Protein AF-A0A060C1Z8-F1 (afdb_monomer_lite)

Structure (mmCIF, N/CA/C/O backbone):
data_AF-A0A060C1Z8-F1
#
_entry.id   AF-A0A060C1Z8-F1
#
loop_
_atom_site.group_PDB
_atom_site.id
_atom_site.type_symbol
_atom_site.label_atom_id
_atom_site.label_alt_id
_atom_site.label_comp_id
_atom_site.label_asym_id
_atom_site.label_entity_id
_atom_site.label_seq_id
_atom_site.pdbx_PDB_ins_code
_atom_site.Cartn_x
_atom_site.Cartn_y
_atom_site.Cartn_z
_atom_site.occupancy
_atom_site.B_iso_or_equiv
_atom_site.auth_seq_id
_atom_site.auth_comp_id
_atom_site.auth_asym_id
_atom_site.auth_atom_id
_atom_site.pdbx_PDB_model_num
ATOM 1 N N . LYS A 1 1 ? -4.769 11.275 6.011 1.00 71.44 1 LYS A N 1
ATOM 2 C CA . LYS A 1 1 ? -4.358 11.550 4.604 1.00 71.44 1 LYS A CA 1
ATOM 3 C C . LYS A 1 1 ? -3.294 10.532 4.207 1.00 71.44 1 LYS A C 1
ATOM 5 O O . LYS A 1 1 ? -2.495 10.205 5.072 1.00 71.44 1 LYS A O 1
ATOM 10 N N . VAL A 1 2 ? -3.294 10.030 2.966 1.00 80.50 2 VAL A N 1
ATOM 11 C CA . VAL A 1 2 ? -2.217 9.148 2.469 1.00 80.50 2 VAL A CA 1
ATOM 12 C C . VAL A 1 2 ? -0.897 9.916 2.483 1.00 80.50 2 VAL A C 1
ATOM 14 O O . VAL A 1 2 ? -0.867 11.076 2.069 1.00 80.50 2 VAL A O 1
ATOM 17 N N . GLN A 1 3 ? 0.162 9.279 2.969 1.00 85.75 3 GLN A N 1
ATOM 18 C CA . GLN A 1 3 ? 1.512 9.825 3.018 1.00 85.75 3 GLN A CA 1
ATOM 19 C C . GLN A 1 3 ? 2.422 9.006 2.106 1.00 85.75 3 GLN A C 1
ATOM 21 O O . GLN A 1 3 ? 2.332 7.779 2.065 1.00 85.75 3 GLN A O 1
ATOM 26 N N . LEU A 1 4 ? 3.290 9.696 1.375 1.00 85.31 4 LEU A N 1
ATOM 27 C CA . LEU A 1 4 ? 4.291 9.097 0.505 1.00 85.31 4 LEU A CA 1
ATOM 28 C C . LEU A 1 4 ? 5.660 9.613 0.937 1.00 85.31 4 LEU A C 1
ATOM 30 O O . LEU A 1 4 ? 5.801 10.812 1.175 1.00 85.31 4 LEU A O 1
ATOM 34 N N . SER A 1 5 ? 6.667 8.741 0.995 1.00 86.19 5 SER A N 1
ATOM 35 C CA . SER A 1 5 ? 8.046 9.168 1.283 1.00 86.19 5 SER A CA 1
ATOM 36 C C . SER A 1 5 ? 8.666 10.003 0.155 1.00 86.19 5 SER A C 1
ATOM 38 O O . SER A 1 5 ? 9.693 10.642 0.354 1.00 86.19 5 SER A O 1
ATOM 40 N N . GLY A 1 6 ? 8.043 10.022 -1.026 1.00 82.50 6 GLY A N 1
ATOM 41 C CA . GLY A 1 6 ? 8.470 10.791 -2.189 1.00 82.50 6 GLY A CA 1
ATOM 42 C C . GLY A 1 6 ? 7.401 10.822 -3.284 1.00 82.50 6 GLY A C 1
ATOM 43 O O . GLY A 1 6 ? 6.342 10.214 -3.163 1.00 82.50 6 GLY A O 1
ATOM 44 N N . LYS A 1 7 ? 7.668 11.552 -4.370 1.00 76.25 7 LYS A N 1
ATOM 45 C CA . LYS A 1 7 ? 6.804 11.580 -5.571 1.00 76.25 7 LYS A CA 1
ATOM 46 C C . LYS A 1 7 ? 7.382 10.786 -6.744 1.00 76.25 7 LYS A C 1
ATOM 48 O O . LYS A 1 7 ? 6.671 10.529 -7.709 1.00 76.25 7 LYS A O 1
ATOM 53 N N . THR A 1 8 ? 8.651 10.404 -6.641 1.00 72.25 8 THR A N 1
ATOM 54 C CA . THR A 1 8 ? 9.428 9.768 -7.702 1.00 72.25 8 THR A CA 1
ATOM 55 C C . THR A 1 8 ? 10.269 8.662 -7.083 1.00 72.25 8 THR A C 1
ATOM 57 O O . THR A 1 8 ? 10.822 8.848 -5.999 1.00 72.25 8 THR A O 1
ATOM 60 N N . ILE A 1 9 ? 10.376 7.531 -7.774 1.00 75.06 9 ILE A N 1
ATOM 61 C CA . ILE A 1 9 ? 11.327 6.466 -7.457 1.00 75.06 9 ILE A CA 1
ATOM 62 C C . ILE A 1 9 ? 12.438 6.528 -8.506 1.00 75.06 9 ILE A C 1
ATOM 64 O O . ILE A 1 9 ? 12.156 6.517 -9.702 1.00 75.06 9 ILE A O 1
ATOM 68 N N . THR A 1 10 ? 13.691 6.621 -8.068 1.00 73.44 10 THR A N 1
ATOM 69 C CA . THR A 1 10 ? 14.872 6.472 -8.932 1.00 73.44 10 THR A CA 1
ATOM 70 C C . THR A 1 10 ? 15.254 4.997 -9.063 1.00 73.44 10 THR A C 1
ATOM 72 O O . THR A 1 10 ? 14.802 4.173 -8.271 1.00 73.44 10 THR A O 1
ATOM 75 N N . ASN A 1 11 ? 16.105 4.640 -10.032 1.00 69.19 11 ASN A N 1
ATOM 76 C CA . ASN A 1 11 ? 16.598 3.263 -10.176 1.00 69.19 11 ASN A CA 1
ATOM 77 C C . ASN A 1 11 ? 17.187 2.736 -8.854 1.00 69.19 11 ASN A C 1
ATOM 79 O O . ASN A 1 11 ? 18.013 3.403 -8.233 1.00 69.19 11 ASN A O 1
ATOM 83 N N . GLY A 1 12 ? 16.720 1.564 -8.408 1.00 72.06 12 GLY A N 1
ATOM 84 C CA . GLY A 1 12 ? 17.081 0.958 -7.115 1.00 72.06 12 GLY A CA 1
ATOM 85 C C . GLY A 1 12 ? 16.428 1.600 -5.880 1.00 72.06 12 GLY A C 1
ATOM 86 O O . GLY A 1 12 ? 16.661 1.157 -4.756 1.00 72.06 12 GLY A O 1
ATOM 87 N N . GLY A 1 13 ? 15.611 2.638 -6.065 1.00 80.44 13 GLY A N 1
ATOM 88 C CA . GLY A 1 13 ? 14.910 3.342 -5.000 1.00 80.44 13 GLY A CA 1
ATOM 89 C C . GLY A 1 13 ? 13.672 2.603 -4.491 1.00 80.44 13 GLY A C 1
ATOM 90 O O . GLY A 1 13 ? 13.142 1.686 -5.124 1.00 80.44 13 GLY A O 1
ATOM 91 N N . LYS A 1 14 ? 13.187 3.049 -3.330 1.00 85.62 14 LYS A N 1
ATOM 92 C CA . LYS A 1 14 ? 11.958 2.564 -2.698 1.00 85.62 14 LYS A CA 1
ATOM 93 C C . LYS A 1 14 ? 11.060 3.740 -2.334 1.00 85.62 14 LYS A C 1
ATOM 95 O O . LYS A 1 14 ? 11.544 4.787 -1.906 1.00 85.62 14 LYS A O 1
ATOM 100 N N . LEU A 1 15 ? 9.756 3.545 -2.463 1.00 86.50 15 LEU A N 1
ATOM 101 C CA . LEU A 1 15 ? 8.726 4.464 -2.003 1.00 86.50 15 LEU A CA 1
ATOM 102 C C . LEU A 1 15 ? 7.928 3.810 -0.888 1.00 86.50 15 LEU A C 1
ATOM 104 O O . LEU A 1 15 ? 7.369 2.730 -1.066 1.00 86.50 15 LEU A O 1
ATOM 108 N N . THR A 1 16 ? 7.825 4.495 0.240 1.00 89.12 16 THR A N 1
ATOM 109 C CA . THR A 1 16 ? 6.944 4.081 1.324 1.00 89.12 16 THR A CA 1
ATOM 110 C C . THR A 1 16 ? 5.609 4.792 1.180 1.00 89.12 16 THR A C 1
ATOM 112 O O . THR A 1 16 ? 5.552 6.021 1.113 1.00 89.12 16 THR A O 1
ATOM 115 N N . VAL A 1 17 ? 4.534 4.012 1.153 1.00 87.50 17 VAL A N 1
ATOM 116 C CA . VAL A 1 17 ? 3.149 4.474 1.179 1.00 87.50 17 VAL A CA 1
ATOM 117 C C . VAL A 1 17 ? 2.595 4.187 2.563 1.00 87.50 17 VAL A C 1
ATOM 119 O O . VAL A 1 17 ? 2.564 3.033 2.975 1.00 87.50 17 VAL A O 1
ATOM 122 N N . SER A 1 18 ? 2.119 5.210 3.264 1.00 89.81 18 SER A N 1
ATOM 123 C CA . SER A 1 18 ? 1.449 5.057 4.554 1.00 89.81 18 SER A CA 1
ATOM 124 C C . SER A 1 18 ? 0.019 5.581 4.480 1.00 89.81 18 SER A C 1
ATOM 126 O O . SER A 1 18 ? -0.236 6.711 4.053 1.00 89.81 18 SER A O 1
ATOM 128 N N . ILE A 1 19 ? -0.939 4.742 4.861 1.00 88.56 19 ILE A N 1
ATOM 129 C CA . ILE A 1 19 ? -2.369 5.026 4.779 1.00 88.56 19 ILE A CA 1
ATOM 130 C C . ILE A 1 19 ? -2.953 4.918 6.190 1.00 88.56 19 ILE A C 1
ATOM 132 O O . ILE A 1 19 ? -3.128 3.800 6.675 1.00 88.56 19 ILE A O 1
ATOM 136 N N . PRO A 1 20 ? -3.278 6.043 6.853 1.00 90.25 20 PRO A N 1
ATOM 137 C CA . PRO A 1 20 ? -3.983 6.002 8.125 1.00 90.25 20 PRO A CA 1
ATOM 138 C C . PRO A 1 20 ? -5.419 5.520 7.911 1.00 90.25 20 PRO A C 1
ATOM 140 O O . PRO A 1 20 ? -6.146 6.044 7.057 1.00 90.25 20 PRO A O 1
ATOM 143 N N . ILE A 1 21 ? -5.810 4.525 8.696 1.00 89.12 21 ILE A N 1
ATOM 144 C CA . ILE A 1 21 ? -7.135 3.923 8.738 1.00 89.12 21 ILE A CA 1
ATOM 145 C C . ILE A 1 21 ? -7.657 4.066 10.157 1.00 89.12 21 ILE A C 1
ATOM 147 O O . ILE A 1 21 ? -7.041 3.576 11.100 1.00 89.12 21 ILE A O 1
ATOM 151 N N . LY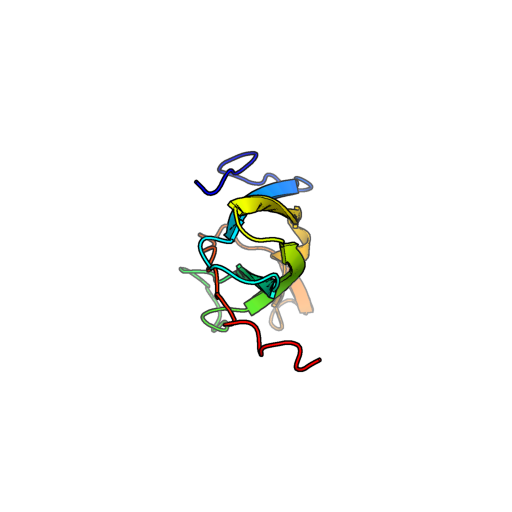S A 1 22 ? -8.808 4.722 10.284 1.00 89.56 22 LYS A N 1
ATOM 152 C CA . LYS A 1 22 ? -9.506 4.896 11.551 1.00 89.56 22 LYS A CA 1
ATOM 153 C C . LYS A 1 22 ? -10.793 4.091 11.550 1.00 89.56 22 LYS A C 1
ATOM 155 O O . LYS A 1 22 ? -11.588 4.217 10.618 1.00 89.56 22 LYS A O 1
ATOM 160 N N . ASN A 1 23 ? -11.020 3.323 12.609 1.00 89.12 23 ASN A N 1
ATOM 161 C CA . ASN A 1 23 ? -12.317 2.711 12.847 1.00 89.12 23 ASN A CA 1
ATOM 162 C C . ASN A 1 23 ? -13.270 3.759 13.438 1.00 89.12 23 ASN A C 1
ATOM 164 O O . ASN A 1 23 ? -13.141 4.168 14.591 1.00 89.12 23 ASN A O 1
ATOM 168 N N . THR A 1 24 ? -14.219 4.218 12.625 1.00 89.88 24 THR A N 1
ATOM 169 C CA . THR A 1 24 ? -15.266 5.172 13.025 1.00 89.88 24 THR A CA 1
ATOM 170 C C . THR A 1 24 ? -16.567 4.486 13.447 1.00 89.88 24 THR A C 1
ATOM 172 O O . THR A 1 24 ? -17.561 5.165 13.690 1.00 89.88 24 THR A O 1
ATOM 175 N N . GLY A 1 25 ? -16.588 3.152 13.479 1.00 86.19 25 GLY A N 1
ATOM 176 C CA . GLY A 1 25 ? -17.722 2.356 13.928 1.00 86.19 25 GLY A CA 1
ATOM 177 C C . GLY A 1 25 ? -17.732 2.153 15.443 1.00 86.19 25 GLY A C 1
ATOM 178 O O . GLY A 1 25 ? -16.823 2.562 16.162 1.00 86.19 25 GLY A O 1
ATOM 179 N N . SER A 1 26 ? -18.774 1.483 15.929 1.00 89.75 26 SER A N 1
ATOM 180 C CA . SER A 1 26 ? -18.966 1.166 17.351 1.00 89.75 26 SER A CA 1
ATOM 181 C C . SER A 1 26 ? -18.440 -0.214 17.760 1.00 89.75 26 SER A C 1
ATOM 183 O O . SER A 1 26 ? -18.561 -0.592 18.922 1.00 89.75 26 SER A O 1
ATOM 185 N N . ARG A 1 27 ? -17.866 -0.985 16.827 1.00 88.06 27 ARG A N 1
ATOM 186 C CA . ARG A 1 27 ? -17.377 -2.353 17.066 1.00 88.06 27 ARG A CA 1
ATOM 187 C C . ARG A 1 27 ? -15.935 -2.519 16.613 1.00 88.06 27 ARG A C 1
ATOM 189 O O . ARG A 1 27 ? -15.504 -1.845 15.680 1.00 88.06 27 ARG A O 1
ATOM 196 N N . ALA A 1 28 ? -15.208 -3.423 17.266 1.00 89.00 28 ALA A N 1
ATOM 197 C CA . ALA A 1 28 ? -13.910 -3.861 16.772 1.00 89.00 28 ALA A CA 1
ATOM 198 C C . ALA A 1 28 ? -14.086 -4.601 15.438 1.00 89.00 28 ALA A C 1
ATOM 200 O O . ALA A 1 28 ? -15.087 -5.287 15.233 1.00 89.00 28 ALA A O 1
ATOM 201 N N . GLY A 1 29 ? -13.126 -4.448 14.532 1.00 85.25 29 GLY A N 1
ATOM 202 C CA . GLY A 1 29 ? -13.192 -5.047 13.205 1.00 85.25 29 GLY A CA 1
ATOM 203 C C . GLY A 1 29 ? -11.816 -5.217 12.581 1.00 85.25 29 GLY A C 1
ATOM 204 O O . GLY A 1 29 ? -10.828 -4.647 13.049 1.00 85.25 29 GLY A O 1
ATOM 205 N N . LYS A 1 30 ? -11.764 -6.021 11.518 1.00 85.25 30 LYS A N 1
ATOM 206 C CA . LYS A 1 30 ? -10.561 -6.209 10.707 1.00 85.25 30 LYS A CA 1
ATOM 207 C C . LYS A 1 30 ? -10.763 -5.533 9.357 1.00 85.25 30 LYS A C 1
ATOM 209 O O . LYS A 1 30 ? -11.766 -5.789 8.700 1.00 85.25 30 LYS A O 1
ATOM 214 N N . GLU A 1 31 ? -9.798 -4.730 8.937 1.00 82.50 31 GLU A N 1
ATOM 215 C CA . GLU A 1 31 ? -9.801 -4.041 7.647 1.00 82.50 31 GLU A CA 1
ATOM 216 C C . GLU A 1 31 ? -8.657 -4.576 6.782 1.00 82.50 31 GLU A C 1
ATOM 218 O O . GLU A 1 31 ? -7.520 -4.680 7.246 1.00 82.50 31 GLU A O 1
ATOM 223 N N . VAL A 1 32 ? -8.938 -4.909 5.520 1.00 85.81 32 VAL A N 1
ATOM 224 C CA . VAL A 1 32 ? -7.907 -5.312 4.553 1.00 85.81 32 VAL A CA 1
ATOM 225 C C . VAL A 1 32 ? -7.629 -4.144 3.619 1.00 85.81 32 VAL A C 1
ATOM 227 O O . VAL A 1 32 ? -8.386 -3.873 2.692 1.00 85.81 32 VAL A O 1
ATOM 230 N N . VAL A 1 33 ? -6.505 -3.471 3.839 1.00 85.44 33 VAL A N 1
ATOM 231 C CA . VAL A 1 33 ? -6.025 -2.398 2.971 1.00 85.44 33 VAL A CA 1
ATOM 232 C C . VAL A 1 33 ? -5.257 -3.013 1.816 1.00 85.44 33 VAL A C 1
ATOM 234 O O . VAL A 1 33 ? -4.281 -3.724 2.029 1.00 85.44 33 VAL A O 1
ATOM 237 N N . GLN A 1 34 ? -5.669 -2.720 0.591 1.00 83.06 34 GLN A N 1
ATOM 238 C CA . GLN A 1 34 ? -5.033 -3.228 -0.621 1.00 83.06 34 GLN A CA 1
ATOM 239 C C . GLN A 1 34 ? -4.317 -2.105 -1.368 1.00 83.06 34 GLN A C 1
ATOM 241 O O . GLN A 1 34 ? -4.834 -0.992 -1.468 1.00 83.06 34 GLN A O 1
ATOM 246 N N . LEU A 1 35 ? -3.140 -2.419 -1.901 1.00 81.81 35 LEU A N 1
ATOM 247 C CA . LEU A 1 35 ? -2.320 -1.557 -2.733 1.00 81.81 35 LEU A CA 1
ATOM 248 C C . LEU A 1 35 ? -2.330 -2.081 -4.166 1.00 81.81 35 LEU A C 1
ATOM 250 O O . LEU A 1 35 ? -1.771 -3.139 -4.452 1.00 81.81 35 LEU A O 1
ATOM 254 N N . TYR A 1 36 ? -2.917 -1.296 -5.063 1.00 79.38 36 TYR A N 1
ATOM 255 C CA . TYR A 1 36 ? -2.874 -1.546 -6.497 1.00 79.38 36 TYR A CA 1
ATOM 256 C C . TYR A 1 36 ? -1.905 -0.596 -7.186 1.00 79.38 36 TYR A C 1
ATOM 258 O O . TYR A 1 36 ? -1.855 0.585 -6.834 1.00 79.38 36 TYR A O 1
ATOM 266 N N . LEU A 1 37 ? -1.206 -1.102 -8.198 1.00 75.06 37 LEU A N 1
ATOM 267 C CA . LEU A 1 37 ? -0.437 -0.311 -9.150 1.00 75.06 37 LEU A CA 1
ATOM 268 C C . LEU A 1 37 ? -1.058 -0.473 -10.536 1.00 75.06 37 LEU A C 1
ATOM 270 O O . LEU A 1 37 ? -1.488 -1.555 -10.914 1.00 75.06 37 LEU A O 1
ATOM 274 N N . GLY A 1 38 ? -1.139 0.616 -11.284 1.00 66.94 38 GLY A N 1
ATOM 275 C CA . GLY A 1 38 ? -1.621 0.620 -12.660 1.00 66.94 38 GLY A CA 1
ATOM 276 C C . GLY A 1 38 ? -0.886 1.710 -13.408 1.00 66.94 38 GLY A C 1
ATOM 277 O O . GLY A 1 38 ? -0.648 2.771 -12.829 1.00 66.94 38 GLY A O 1
ATOM 278 N N . ASP A 1 39 ? -0.495 1.426 -14.641 1.00 65.00 39 ASP A N 1
ATOM 279 C CA . ASP A 1 39 ? 0.271 2.3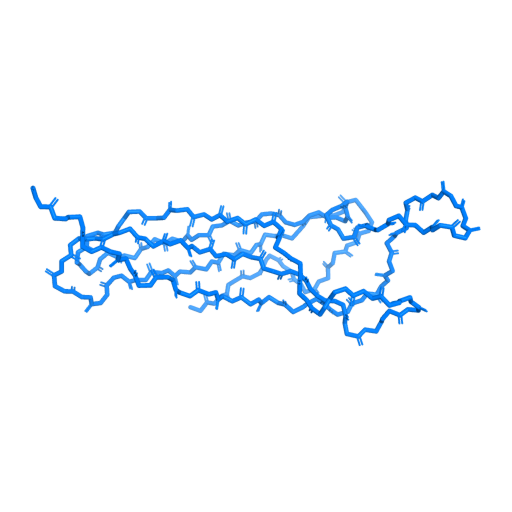36 -15.481 1.00 65.00 39 ASP A CA 1
ATOM 280 C C . ASP A 1 39 ? -0.668 3.019 -16.488 1.00 65.00 39 ASP A C 1
ATOM 282 O O . ASP A 1 39 ? -1.367 2.358 -17.253 1.00 65.00 39 ASP A O 1
ATOM 286 N N . GLU A 1 40 ? -0.735 4.353 -16.446 1.00 56.34 40 GLU A N 1
ATOM 287 C CA . GLU A 1 40 ? -1.598 5.144 -17.339 1.00 56.34 40 GLU A CA 1
ATOM 288 C C . GLU A 1 40 ? -1.069 5.246 -18.779 1.00 56.34 40 GLU A C 1
ATOM 290 O O . GLU A 1 40 ? -1.830 5.615 -19.674 1.00 56.34 40 GLU A O 1
ATOM 295 N N . LYS A 1 41 ? 0.216 4.961 -19.023 1.00 51.81 41 LYS A N 1
ATOM 296 C CA . LYS A 1 41 ? 0.829 5.027 -20.357 1.00 51.81 41 LYS A CA 1
ATOM 297 C C . LYS A 1 41 ? 1.801 3.867 -20.538 1.00 51.81 41 LYS A C 1
ATOM 299 O O . LYS A 1 41 ? 3.006 4.049 -20.418 1.00 51.81 41 LYS A O 1
ATOM 304 N N . CYS A 1 42 ? 1.281 2.699 -20.891 1.00 51.31 42 CYS A N 1
ATOM 305 C CA . CYS A 1 42 ? 2.129 1.615 -21.368 1.00 51.31 42 CYS A CA 1
ATOM 306 C C . CYS A 1 42 ? 2.240 1.614 -22.889 1.00 51.31 42 CYS A C 1
ATOM 308 O O . CYS A 1 42 ? 1.259 1.838 -23.600 1.00 51.31 42 CYS A O 1
ATOM 310 N N . SER A 1 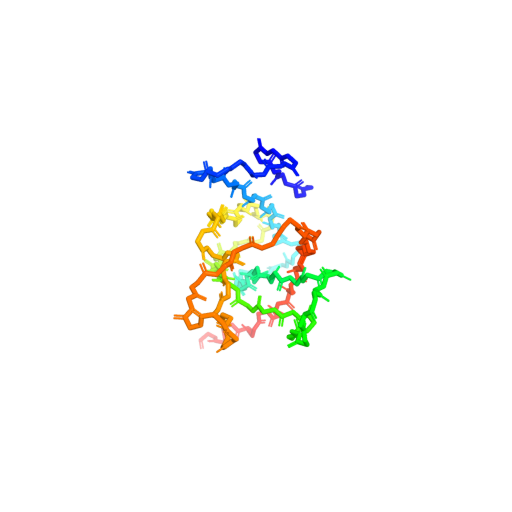43 ? 3.437 1.286 -23.368 1.00 55.41 43 SER A N 1
ATOM 311 C CA . SER A 1 43 ? 3.687 0.861 -24.748 1.00 55.41 43 SER A CA 1
ATOM 312 C C . SER A 1 43 ? 3.030 -0.496 -25.074 1.00 55.41 43 SER A C 1
ATOM 314 O O . SER A 1 43 ? 2.796 -0.800 -26.241 1.00 55.41 43 SER A O 1
ATOM 316 N N . VAL A 1 44 ? 2.677 -1.276 -24.043 1.00 55.44 44 VAL A N 1
ATOM 317 C CA . VAL A 1 44 ? 2.099 -2.629 -24.121 1.00 55.44 44 VAL A CA 1
ATOM 318 C C . VAL A 1 44 ? 0.757 -2.698 -23.371 1.00 55.44 44 VAL A C 1
ATOM 320 O O . VAL A 1 44 ? 0.561 -2.009 -22.373 1.00 55.44 44 VAL A O 1
ATOM 323 N N . LEU A 1 45 ? -0.188 -3.533 -23.813 1.00 55.34 45 LEU A N 1
ATOM 324 C CA . LEU A 1 45 ? -1.461 -3.755 -23.109 1.00 55.34 45 LEU A CA 1
ATOM 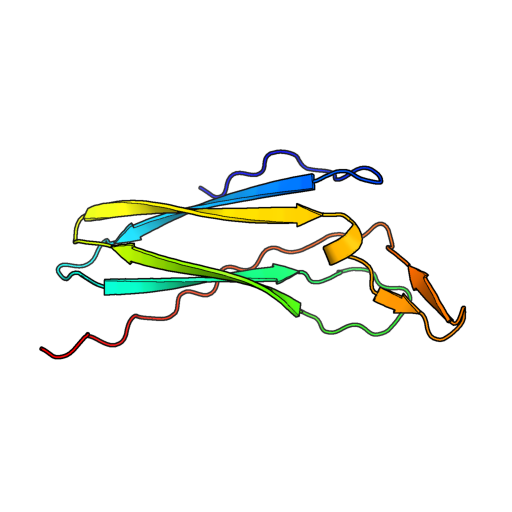325 C C . LEU A 1 45 ? -1.211 -4.344 -21.708 1.00 55.34 45 LEU A C 1
ATOM 327 O O . LEU A 1 45 ? -0.819 -5.500 -21.578 1.00 55.34 45 LEU A O 1
ATOM 331 N N . ARG A 1 46 ? -1.460 -3.556 -20.656 1.00 62.28 46 ARG A N 1
ATOM 332 C CA . ARG A 1 46 ? -1.376 -3.990 -19.252 1.00 62.28 46 ARG A CA 1
ATOM 333 C C . ARG A 1 46 ? -2.750 -3.993 -18.566 1.00 62.28 46 ARG A C 1
ATOM 335 O O . ARG A 1 46 ? -3.631 -3.228 -18.967 1.00 62.28 46 ARG A O 1
ATOM 342 N N 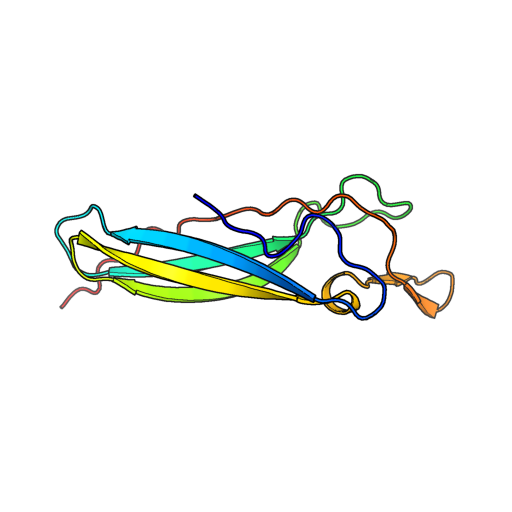. PRO A 1 47 ? -2.946 -4.798 -17.500 1.00 61.50 47 PRO A N 1
ATOM 343 C CA . PRO A 1 47 ? -4.121 -4.684 -16.644 1.00 61.50 47 PRO A CA 1
ATOM 344 C C . PRO A 1 47 ? -4.231 -3.268 -16.069 1.00 61.50 47 PRO A C 1
ATOM 346 O O . PRO A 1 47 ? -3.250 -2.703 -15.590 1.00 61.50 47 PRO A O 1
ATOM 349 N N . VAL A 1 48 ? -5.442 -2.707 -16.056 1.00 65.19 48 VAL A N 1
ATOM 350 C CA . VAL A 1 48 ? -5.696 -1.336 -15.568 1.00 65.19 48 VAL A CA 1
ATOM 351 C C . VAL A 1 48 ? -5.281 -1.161 -14.095 1.00 65.19 48 VAL A C 1
ATOM 353 O O . VAL A 1 48 ? -4.940 -0.056 -13.671 1.00 65.19 48 VAL A O 1
ATOM 356 N N . LYS A 1 49 ? -5.317 -2.244 -13.302 1.00 68.75 49 LYS A N 1
ATOM 357 C CA . LYS A 1 49 ? -4.874 -2.303 -11.901 1.00 68.75 49 LYS A CA 1
ATOM 358 C C . LYS A 1 49 ? -4.335 -3.698 -11.579 1.00 68.75 49 LYS A C 1
ATOM 360 O O . LYS A 1 49 ? -5.018 -4.684 -11.830 1.00 68.75 49 LYS A O 1
ATOM 365 N N . GLU A 1 50 ? -3.174 -3.765 -10.946 1.00 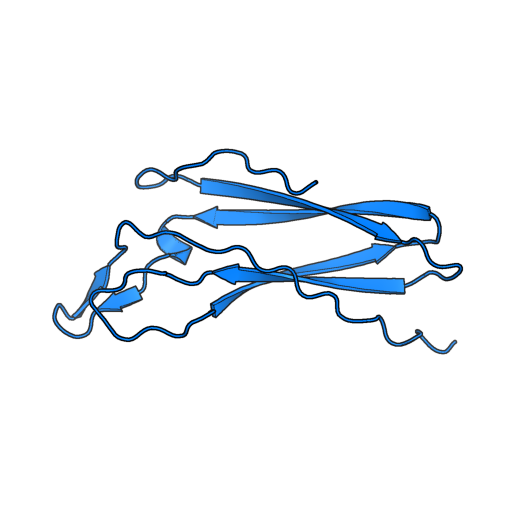76.38 50 GLU A N 1
ATOM 366 C CA . GLU A 1 50 ? -2.543 -4.987 -10.447 1.00 76.38 50 GLU A CA 1
ATOM 367 C C . GLU A 1 50 ? -2.375 -4.886 -8.925 1.00 76.38 50 GLU A C 1
ATOM 369 O O . GLU A 1 50 ? -1.840 -3.893 -8.426 1.00 76.38 50 GLU A O 1
ATOM 374 N N . LEU A 1 51 ? -2.863 -5.878 -8.172 1.00 82.44 51 LEU A N 1
ATOM 375 C CA . LEU A 1 51 ? -2.693 -5.927 -6.717 1.00 82.44 51 LEU A CA 1
ATOM 376 C C . LEU A 1 51 ? -1.233 -6.259 -6.396 1.00 82.44 51 LEU A C 1
ATOM 378 O O . LEU A 1 51 ? -0.763 -7.335 -6.745 1.00 82.44 51 LEU A O 1
ATOM 382 N N . LYS A 1 52 ? -0.534 -5.362 -5.700 1.00 82.50 52 LYS A N 1
ATOM 383 C CA . LYS A 1 52 ? 0.880 -5.553 -5.342 1.00 82.50 52 LYS A CA 1
ATOM 384 C C . LYS A 1 52 ? 1.094 -5.935 -3.894 1.00 82.50 52 LYS A C 1
ATOM 386 O O . LYS A 1 52 ? 1.968 -6.735 -3.589 1.00 82.50 52 LYS A O 1
ATOM 391 N N . ALA A 1 53 ? 0.304 -5.368 -2.993 1.00 84.38 53 ALA A N 1
ATOM 392 C CA . ALA A 1 53 ? 0.408 -5.678 -1.578 1.00 84.38 53 ALA A CA 1
ATOM 393 C C . ALA A 1 53 ? -0.941 -5.516 -0.890 1.00 84.38 53 ALA A C 1
ATOM 395 O O . ALA A 1 53 ? -1.822 -4.797 -1.364 1.00 84.38 53 ALA A O 1
ATOM 396 N N . PHE A 1 54 ? -1.095 -6.157 0.260 1.00 87.94 54 PHE A N 1
ATOM 397 C CA . PHE A 1 54 ? -2.216 -5.918 1.154 1.00 87.94 54 PHE A CA 1
ATOM 398 C C . PHE A 1 54 ? -1.750 -5.972 2.609 1.00 87.94 54 PHE A C 1
ATOM 400 O O . PHE A 1 54 ? -0.751 -6.606 2.936 1.00 87.94 54 PHE A O 1
ATOM 407 N N . SER A 1 55 ? -2.453 -5.261 3.480 1.00 87.00 55 SER A N 1
ATOM 408 C CA . SER A 1 55 ? -2.191 -5.203 4.914 1.00 87.00 55 SER A CA 1
ATOM 409 C C . SER A 1 55 ? -3.509 -5.381 5.648 1.00 87.00 55 SER A C 1
ATOM 411 O O . SER A 1 55 ? -4.494 -4.716 5.328 1.00 87.00 55 SER A O 1
ATOM 413 N N . LYS A 1 56 ? -3.534 -6.300 6.613 1.00 88.12 56 LYS A N 1
ATOM 414 C CA . LYS A 1 56 ? -4.695 -6.534 7.466 1.00 88.12 56 LYS A CA 1
ATOM 415 C C . LYS A 1 56 ? -4.487 -5.802 8.785 1.00 88.12 56 LYS A C 1
ATOM 417 O O . LYS A 1 56 ? -3.490 -6.037 9.463 1.00 88.12 56 LYS A O 1
ATOM 422 N N . LEU A 1 57 ? -5.416 -4.922 9.129 1.00 87.81 57 LEU A N 1
ATOM 423 C CA . LEU A 1 57 ? -5.396 -4.151 10.365 1.00 87.81 57 LEU A CA 1
ATOM 424 C C . LEU A 1 57 ? -6.544 -4.596 11.258 1.00 87.81 57 LEU A C 1
ATOM 426 O O . LEU A 1 57 ? -7.691 -4.617 10.824 1.00 87.81 57 LEU A O 1
ATOM 430 N N . ASP A 1 58 ? -6.233 -4.895 12.511 1.00 90.88 58 ASP A N 1
ATOM 431 C CA . ASP A 1 58 ? -7.230 -5.073 13.561 1.00 90.88 58 ASP A CA 1
ATOM 432 C C . ASP A 1 58 ? -7.427 -3.733 14.259 1.00 90.88 58 ASP A C 1
ATOM 434 O O . ASP A 1 58 ? -6.443 -3.143 14.706 1.00 90.88 58 ASP A O 1
ATOM 438 N N . LEU A 1 59 ? -8.659 -3.233 14.324 1.00 89.12 59 LEU A N 1
ATOM 439 C CA . LEU A 1 59 ? -8.963 -1.903 14.849 1.00 89.12 59 LEU A CA 1
ATOM 440 C C . LEU A 1 59 ? -10.115 -1.952 15.851 1.00 89.12 59 LEU A C 1
ATOM 442 O O . LEU A 1 59 ? -11.221 -2.379 15.507 1.00 89.12 59 LEU A O 1
ATOM 446 N N . VAL A 1 60 ? -9.893 -1.447 17.064 1.00 92.62 60 VAL A N 1
ATOM 447 C CA . VAL A 1 60 ? -10.980 -1.196 18.031 1.00 92.62 60 VAL A CA 1
ATOM 448 C C . VAL A 1 60 ? -11.708 0.125 17.718 1.00 92.62 60 VAL A C 1
ATOM 450 O O . VAL A 1 60 ? -11.169 0.951 16.977 1.00 92.62 60 VAL A O 1
ATOM 453 N N . PRO A 1 61 ? -12.933 0.358 18.231 1.00 93.06 61 PRO A N 1
ATOM 454 C CA . PRO A 1 61 ? -13.660 1.609 18.003 1.00 93.06 61 PRO A CA 1
ATOM 455 C C . PRO A 1 61 ? -12.825 2.844 18.354 1.00 93.06 61 PRO A C 1
ATOM 457 O O . PRO A 1 61 ? -12.263 2.936 19.442 1.00 93.06 61 PRO A O 1
ATOM 460 N N . GLY A 1 62 ? -12.740 3.797 17.426 1.00 92.44 62 GLY A N 1
ATOM 461 C CA . GLY A 1 62 ? -11.971 5.031 17.590 1.00 92.44 62 GLY A CA 1
ATOM 462 C C . GLY A 1 62 ? -10.466 4.905 17.332 1.00 92.44 62 GLY A C 1
ATOM 463 O O . GLY A 1 62 ? -9.810 5.941 17.208 1.00 92.44 62 GLY A O 1
ATOM 464 N N . GLU A 1 63 ? -9.926 3.688 17.199 1.00 93.06 63 GLU A N 1
ATOM 465 C CA . GLU A 1 63 ? -8.507 3.455 16.923 1.00 93.06 63 GLU A CA 1
ATOM 466 C C . GLU A 1 63 ? -8.133 3.875 15.499 1.00 93.06 63 GLU A C 1
ATOM 468 O O . GLU A 1 63 ? -8.893 3.668 14.550 1.00 93.06 63 GLU A O 1
ATOM 473 N N . GLU A 1 64 ? -6.932 4.434 15.353 1.00 93.19 64 GLU A N 1
ATOM 474 C CA . GLU A 1 64 ? -6.311 4.744 14.071 1.00 93.19 64 GLU A CA 1
ATOM 475 C C . GLU A 1 64 ? -4.969 4.011 13.949 1.00 93.19 64 GLU A C 1
ATOM 477 O O . GLU A 1 64 ? -4.076 4.197 14.774 1.00 93.19 64 GLU A O 1
ATOM 482 N N . LYS A 1 65 ? -4.816 3.182 12.909 1.00 92.50 65 LYS A N 1
ATOM 483 C CA . LYS A 1 65 ? -3.551 2.520 12.550 1.00 92.50 65 LYS A CA 1
ATOM 484 C C . LYS A 1 65 ? -3.169 2.858 11.118 1.00 92.50 65 LYS A C 1
ATOM 486 O O . LYS A 1 65 ? -4.027 3.093 10.272 1.00 92.50 65 LYS A O 1
ATOM 491 N N . ALA A 1 66 ? -1.875 2.848 10.828 1.00 91.81 66 ALA A N 1
ATOM 492 C CA . ALA A 1 66 ? -1.370 3.100 9.487 1.00 91.81 66 ALA A CA 1
ATOM 493 C C . ALA A 1 66 ? -0.997 1.793 8.776 1.00 91.81 66 ALA A C 1
ATOM 495 O O . ALA A 1 66 ? -0.091 1.082 9.210 1.00 91.81 66 ALA A O 1
ATOM 496 N N . ALA A 1 67 ? -1.643 1.507 7.644 1.00 90.31 67 ALA A N 1
ATOM 497 C CA . ALA A 1 67 ? -1.157 0.491 6.716 1.00 90.31 67 ALA A CA 1
ATOM 498 C C . ALA A 1 67 ? 0.043 1.062 5.957 1.00 90.31 67 ALA A C 1
ATOM 500 O O . ALA A 1 67 ? -0.085 2.088 5.286 1.00 90.31 67 ALA A O 1
ATOM 501 N N . THR A 1 68 ? 1.199 0.412 6.076 1.00 91.00 68 THR A N 1
ATOM 502 C CA . THR A 1 68 ? 2.442 0.864 5.447 1.00 91.00 68 THR A CA 1
ATOM 503 C C . THR A 1 68 ? 2.920 -0.165 4.436 1.00 91.00 68 THR A C 1
ATOM 505 O O . THR A 1 68 ? 3.026 -1.347 4.748 1.00 91.00 68 THR A O 1
ATOM 508 N N . PHE A 1 69 ? 3.210 0.299 3.226 1.00 88.56 69 PHE A N 1
ATOM 509 C CA . PHE A 1 69 ? 3.689 -0.505 2.112 1.00 88.56 69 PHE A CA 1
ATOM 510 C C . PHE A 1 69 ? 4.986 0.082 1.583 1.00 88.56 69 PHE A C 1
ATOM 512 O O . PHE A 1 69 ? 5.139 1.303 1.532 1.00 88.56 69 PHE A O 1
ATOM 519 N N . THR A 1 70 ? 5.894 -0.774 1.136 1.00 88.69 70 THR A N 1
ATOM 520 C CA . THR A 1 70 ? 7.101 -0.357 0.428 1.00 88.69 70 THR A CA 1
ATOM 521 C C . THR A 1 70 ? 7.007 -0.856 -1.002 1.00 88.69 70 THR A C 1
ATOM 523 O O . THR A 1 70 ? 6.827 -2.046 -1.219 1.00 88.69 70 THR A O 1
ATOM 526 N N . VAL A 1 71 ? 7.109 0.065 -1.956 1.00 84.12 71 VAL A N 1
ATOM 527 C CA . VAL A 1 71 ? 7.132 -0.218 -3.393 1.00 84.12 71 VAL A CA 1
ATOM 528 C C . VAL A 1 71 ? 8.538 0.053 -3.895 1.00 84.12 71 VAL A C 1
ATOM 530 O O . VAL A 1 71 ? 9.060 1.156 -3.732 1.00 84.12 71 VAL A O 1
ATOM 533 N N . SER A 1 72 ? 9.164 -0.952 -4.479 1.00 84.19 72 SER A N 1
ATOM 534 C CA . SER A 1 72 ? 10.460 -0.861 -5.142 1.00 84.19 72 SER A CA 1
ATOM 535 C C . SER A 1 72 ? 10.290 -0.761 -6.658 1.00 84.19 72 SER A C 1
ATOM 537 O O . SER A 1 72 ? 9.214 -1.023 -7.190 1.00 84.19 72 SER A O 1
ATOM 539 N N . VAL A 1 73 ? 11.358 -0.395 -7.373 1.00 78.06 73 VAL A N 1
ATOM 540 C CA . VAL A 1 73 ? 11.365 -0.441 -8.849 1.00 78.06 73 VAL A CA 1
ATOM 541 C C . VAL A 1 73 ? 11.071 -1.849 -9.368 1.00 78.06 73 VAL A C 1
ATOM 543 O O . VAL A 1 73 ? 10.418 -1.987 -10.398 1.00 78.06 73 VAL A O 1
ATOM 546 N N . ASP A 1 74 ? 11.504 -2.887 -8.652 1.00 78.12 74 ASP A N 1
ATOM 547 C CA . ASP A 1 74 ? 11.274 -4.275 -9.052 1.00 78.12 74 ASP A CA 1
ATOM 548 C C . ASP A 1 74 ? 9.784 -4.636 -9.042 1.00 78.12 74 ASP A C 1
ATOM 550 O O . ASP A 1 74 ? 9.321 -5.325 -9.947 1.00 78.12 74 ASP A O 1
ATOM 554 N N . ASP A 1 75 ? 9.001 -4.064 -8.121 1.00 75.00 75 ASP A N 1
ATOM 555 C CA . ASP A 1 75 ? 7.541 -4.240 -8.078 1.00 75.00 75 ASP A CA 1
ATOM 556 C C . ASP A 1 75 ? 6.821 -3.579 -9.274 1.00 75.00 75 ASP A C 1
ATOM 558 O O . ASP A 1 75 ? 5.654 -3.881 -9.546 1.00 75.00 75 ASP A O 1
ATOM 562 N N . LEU A 1 76 ? 7.508 -2.673 -9.986 1.00 73.12 76 LEU A N 1
ATOM 563 C CA . LEU A 1 76 ? 7.027 -1.969 -11.184 1.00 73.12 76 LEU A CA 1
ATOM 564 C C . LEU A 1 76 ? 7.456 -2.645 -12.493 1.00 73.12 76 LEU A C 1
ATOM 566 O O . LEU A 1 76 ? 6.945 -2.282 -13.564 1.00 73.12 76 LEU A O 1
ATOM 570 N N . LYS A 1 77 ? 8.405 -3.589 -12.430 1.00 74.62 77 LYS A N 1
ATOM 571 C CA . LYS A 1 77 ? 8.888 -4.302 -13.612 1.00 74.62 77 LYS A CA 1
ATOM 572 C C . LYS A 1 77 ? 7.795 -5.204 -14.176 1.00 74.62 77 LYS A C 1
ATOM 574 O O . LYS A 1 77 ? 6.982 -5.774 -13.454 1.00 74.62 77 LYS A O 1
ATOM 579 N N . PHE A 1 78 ? 7.789 -5.328 -15.493 1.00 69.38 78 PHE A N 1
ATOM 580 C CA . PHE A 1 78 ? 7.038 -6.333 -16.227 1.00 69.38 78 PHE A CA 1
ATOM 581 C C . PHE A 1 78 ? 7.980 -7.117 -17.113 1.00 69.38 78 PHE A C 1
ATOM 583 O O . PHE A 1 78 ? 9.031 -6.617 -17.511 1.00 69.38 78 PHE A O 1
ATOM 590 N N . TYR A 1 79 ? 7.568 -8.337 -17.424 1.00 66.94 79 TYR A N 1
ATOM 591 C CA . TYR A 1 79 ? 8.220 -9.121 -18.448 1.00 66.94 79 TYR A CA 1
ATOM 592 C C . TYR A 1 79 ? 7.796 -8.600 -19.824 1.00 66.94 79 TYR A C 1
ATOM 594 O O . TYR A 1 79 ? 6.602 -8.534 -20.119 1.00 66.94 79 TYR A O 1
ATOM 602 N N . ASP A 1 80 ? 8.768 -8.184 -20.629 1.00 69.44 80 ASP A N 1
ATOM 603 C CA . ASP A 1 80 ? 8.562 -7.763 -22.009 1.00 69.44 80 ASP A CA 1
ATOM 604 C C . ASP A 1 80 ? 8.940 -8.930 -22.928 1.00 69.44 80 ASP A C 1
ATOM 606 O O . ASP A 1 80 ? 10.114 -9.268 -23.097 1.00 69.44 80 ASP A O 1
ATOM 610 N N . GLU A 1 81 ? 7.923 -9.569 -23.508 1.00 71.50 81 GLU A N 1
ATOM 611 C CA . GLU A 1 81 ? 8.091 -10.738 -24.378 1.00 71.50 81 GLU A CA 1
ATOM 612 C C . GLU A 1 81 ? 8.908 -10.425 -25.641 1.00 71.50 81 GLU A C 1
ATOM 614 O O . GLU A 1 81 ? 9.528 -11.330 -26.198 1.00 71.50 81 GLU A O 1
ATOM 619 N N . SER A 1 82 ? 8.962 -9.159 -26.079 1.00 74.44 82 SER A N 1
ATOM 620 C CA . SER A 1 82 ? 9.690 -8.765 -27.292 1.00 74.44 82 SER A CA 1
ATOM 621 C C . SER A 1 82 ? 11.210 -8.796 -27.118 1.00 74.44 82 SER A C 1
ATOM 623 O O . SER A 1 82 ? 11.933 -9.080 -28.072 1.00 74.44 82 SER A O 1
ATOM 625 N N . ILE A 1 83 ? 11.691 -8.538 -25.900 1.00 78.25 83 ILE A N 1
ATOM 626 C CA . ILE A 1 83 ? 13.119 -8.546 -25.547 1.00 78.25 83 ILE A CA 1
ATOM 627 C C . ILE A 1 83 ? 13.494 -9.714 -24.627 1.00 78.25 83 ILE A C 1
ATOM 629 O O . ILE A 1 83 ? 14.659 -9.855 -24.268 1.00 78.25 83 ILE A O 1
ATOM 633 N N . GLN A 1 84 ? 12.513 -10.545 -24.257 1.00 76.62 84 GLN A N 1
ATOM 634 C CA . GLN A 1 84 ? 12.646 -11.669 -23.329 1.00 76.62 84 GLN A CA 1
ATOM 635 C C . GLN A 1 84 ? 13.270 -11.286 -21.972 1.00 76.62 84 GLN A C 1
ATOM 637 O O . GLN A 1 84 ? 13.960 -12.101 -21.355 1.00 76.62 84 GLN A O 1
ATOM 642 N N . ASP A 1 85 ? 13.007 -10.068 -21.485 1.00 75.00 85 ASP A N 1
ATOM 643 C CA . ASP A 1 85 ? 13.638 -9.516 -20.280 1.00 75.00 85 ASP A CA 1
ATOM 644 C C . ASP A 1 85 ? 12.671 -8.660 -19.437 1.00 75.00 85 ASP A C 1
ATOM 646 O O . ASP A 1 85 ? 11.603 -8.237 -19.889 1.00 75.00 85 ASP A O 1
ATOM 650 N N . TRP A 1 86 ? 13.040 -8.405 -18.180 1.00 69.00 86 TRP A N 1
ATOM 651 C CA . TRP A 1 86 ? 12.283 -7.577 -17.247 1.00 69.00 86 TRP A CA 1
ATOM 652 C C . TRP A 1 86 ? 12.593 -6.096 -17.443 1.00 69.00 86 TRP A C 1
ATOM 654 O O . TRP A 1 86 ? 13.696 -5.624 -17.163 1.00 69.00 86 TRP A O 1
ATOM 664 N N . LYS A 1 87 ? 11.578 -5.322 -17.816 1.00 69.44 87 LYS A N 1
ATOM 665 C CA . LYS A 1 87 ? 11.688 -3.877 -18.013 1.00 69.44 87 LYS A CA 1
ATOM 666 C C . LYS A 1 87 ? 10.795 -3.128 -17.032 1.00 69.44 87 LYS A C 1
ATOM 668 O O . LYS A 1 87 ? 9.706 -3.574 -16.689 1.00 69.44 87 LYS A O 1
ATOM 673 N N . SER A 1 88 ? 11.238 -1.958 -16.587 1.00 66.81 88 SER A N 1
ATOM 674 C CA . SER A 1 88 ? 10.385 -0.956 -15.937 1.00 66.81 88 SER A CA 1
ATOM 675 C C . SER A 1 88 ? 10.324 0.273 -16.834 1.00 66.81 88 SER A C 1
ATOM 677 O O . SER A 1 88 ? 11.370 0.795 -17.222 1.00 66.81 88 SER A O 1
ATOM 679 N N . GLU A 1 89 ? 9.125 0.751 -17.152 1.00 62.59 89 GLU A N 1
ATOM 680 C CA . GLU A 1 89 ? 8.944 1.998 -17.899 1.00 62.59 89 GLU A CA 1
ATOM 681 C C . GLU A 1 89 ? 8.638 3.163 -16.945 1.00 62.59 89 GLU A C 1
ATOM 683 O O . GLU A 1 89 ? 7.979 2.961 -15.918 1.00 62.59 89 GLU A O 1
ATOM 688 N N . PRO A 1 90 ? 9.108 4.391 -17.243 1.00 58.72 90 PRO A N 1
ATOM 689 C CA . PRO A 1 90 ? 8.670 5.582 -16.526 1.00 58.72 90 PRO A CA 1
ATOM 690 C C . PRO A 1 90 ? 7.158 5.766 -16.714 1.00 58.72 90 PRO A C 1
ATOM 692 O O . PRO A 1 90 ? 6.702 6.166 -17.782 1.00 58.72 90 PRO A O 1
ATOM 695 N N . GLY A 1 91 ? 6.384 5.481 -15.670 1.00 56.62 91 GLY A N 1
ATOM 696 C CA . GLY A 1 91 ? 4.922 5.492 -15.709 1.00 56.62 91 GLY A CA 1
ATOM 697 C C . GLY A 1 91 ? 4.313 6.280 -14.554 1.00 56.62 91 GLY A C 1
ATOM 698 O O . GLY A 1 91 ? 4.954 6.544 -13.532 1.00 56.62 91 GLY A O 1
ATOM 699 N N . LYS A 1 92 ? 3.046 6.674 -14.708 1.00 57.12 92 LYS A N 1
ATOM 700 C CA . LYS A 1 92 ? 2.248 7.202 -13.594 1.00 57.12 92 LYS A CA 1
ATOM 701 C C . LYS A 1 92 ? 1.535 6.041 -12.928 1.00 57.12 92 LYS A C 1
ATOM 703 O O . LYS A 1 92 ? 0.699 5.404 -13.558 1.00 57.12 92 LYS A O 1
ATOM 708 N N . PHE A 1 93 ? 1.826 5.824 -11.650 1.00 62.62 93 PHE A N 1
ATOM 709 C CA . PHE A 1 93 ? 1.202 4.764 -10.869 1.00 62.62 93 PHE A CA 1
ATOM 710 C C . PHE A 1 93 ? 0.061 5.307 -10.018 1.00 62.62 93 PHE A C 1
ATOM 712 O O . PHE A 1 93 ? 0.244 6.233 -9.222 1.00 62.62 93 PHE A O 1
ATOM 719 N N . ARG A 1 94 ? -1.130 4.722 -10.172 1.00 62.50 94 ARG A N 1
ATOM 720 C CA . ARG A 1 94 ? -2.305 5.099 -9.380 1.00 62.50 94 ARG A CA 1
ATOM 721 C C . ARG A 1 94 ? -2.508 4.163 -8.197 1.00 62.50 94 ARG A C 1
ATOM 723 O O . ARG A 1 94 ? -2.916 3.018 -8.357 1.00 62.50 94 ARG A O 1
ATOM 730 N N . LEU A 1 95 ? -2.342 4.719 -7.004 1.00 62.12 95 LEU A N 1
ATOM 731 C CA . LEU A 1 95 ? -2.658 4.054 -5.749 1.00 62.12 95 LEU A CA 1
ATOM 732 C C . LEU A 1 95 ? -4.177 4.003 -5.534 1.00 62.12 95 LEU A C 1
ATOM 734 O O . LEU A 1 95 ? -4.817 5.044 -5.380 1.00 62.12 95 LEU A O 1
ATOM 738 N N . CYS A 1 96 ? -4.761 2.806 -5.504 1.00 59.91 96 CYS A N 1
ATOM 739 C CA . CYS A 1 96 ? -6.175 2.628 -5.163 1.00 59.91 96 CYS A CA 1
ATOM 740 C C . CYS A 1 96 ? -6.310 1.974 -3.787 1.00 59.91 96 CYS A C 1
ATOM 742 O O . CYS A 1 96 ? -5.746 0.909 -3.572 1.00 59.91 96 CYS A O 1
ATOM 744 N N . ARG A 1 97 ? -7.098 2.582 -2.891 1.00 62.97 97 ARG A N 1
ATOM 745 C CA . ARG A 1 97 ? -7.554 1.957 -1.641 1.00 62.97 97 ARG A CA 1
ATOM 746 C C . ARG A 1 97 ? -8.887 1.258 -1.902 1.00 62.97 97 ARG A C 1
ATOM 748 O O . ARG A 1 97 ? -9.838 1.930 -2.295 1.00 62.97 97 ARG A O 1
ATOM 755 N N . CYS A 1 98 ? -8.975 -0.040 -1.636 1.00 50.31 98 CYS A N 1
ATOM 756 C CA . CYS A 1 98 ? -10.258 -0.720 -1.449 1.00 50.31 98 CYS A CA 1
ATOM 757 C C . CYS A 1 98 ? -10.525 -0.835 0.058 1.00 50.31 98 CYS A C 1
ATOM 759 O O . CYS A 1 98 ? -9.589 -1.123 0.802 1.00 50.31 98 CYS A O 1
ATOM 761 N N . LEU A 1 99 ? -11.753 -0.539 0.493 1.00 53.00 99 LEU A N 1
ATOM 762 C CA . LEU A 1 99 ? -12.220 -0.854 1.842 1.00 53.00 99 LEU A CA 1
ATOM 763 C C . LEU A 1 99 ? -13.039 -2.136 1.734 1.00 53.00 99 LEU A C 1
ATOM 765 O O . LEU A 1 99 ? -14.020 -2.159 0.988 1.00 53.00 99 LEU A O 1
ATOM 769 N N . ILE A 1 100 ? -12.635 -3.189 2.436 1.00 47.50 100 ILE A N 1
ATOM 770 C CA . ILE A 1 100 ? -13.471 -4.382 2.564 1.00 47.50 100 ILE A CA 1
ATOM 771 C C . ILE A 1 100 ? -14.197 -4.218 3.886 1.00 47.50 100 ILE A C 1
ATOM 773 O O . ILE A 1 100 ? -13.578 -4.362 4.935 1.00 47.50 100 ILE A O 1
ATOM 777 N N . TYR A 1 101 ? -15.499 -3.918 3.822 1.00 46.56 101 TYR A N 1
ATOM 778 C CA . TYR A 1 101 ? -16.381 -3.952 4.986 1.00 46.56 101 TYR A CA 1
ATOM 779 C C . TYR A 1 101 ? -16.136 -5.264 5.730 1.00 46.56 101 TYR A C 1
ATOM 781 O O . TYR A 1 101 ? -16.424 -6.342 5.205 1.00 46.56 101 TYR A O 1
ATOM 789 N N . GLY A 1 102 ? -15.531 -5.164 6.915 1.00 46.41 102 GLY A N 1
ATOM 790 C CA . GLY A 1 102 ? -15.259 -6.316 7.752 1.00 46.41 102 GLY A CA 1
ATOM 791 C C . GLY A 1 102 ? -16.553 -7.087 7.963 1.00 46.41 102 GLY A C 1
ATOM 792 O O . GLY A 1 102 ? -17.540 -6.522 8.438 1.00 46.41 102 GLY A O 1
ATOM 793 N N . TYR A 1 103 ? -16.549 -8.372 7.604 1.00 46.75 103 TYR A N 1
ATOM 794 C CA . TYR A 1 103 ? -17.555 -9.281 8.130 1.00 46.75 103 TYR A CA 1
ATOM 795 C C . TYR A 1 103 ? -17.487 -9.169 9.654 1.00 46.75 103 TYR A C 1
ATOM 797 O O . TYR A 1 103 ? -16.371 -9.218 10.194 1.00 46.75 103 TYR A O 1
ATOM 805 N N . PRO A 1 104 ? -18.624 -8.961 10.343 1.00 46.53 104 PRO A N 1
ATOM 806 C CA . PRO A 1 104 ? -18.633 -9.061 11.787 1.00 46.53 104 PRO A CA 1
ATOM 807 C C . PRO A 1 104 ? -17.990 -10.404 12.121 1.00 46.53 104 PRO A C 1
ATOM 809 O O . PRO A 1 104 ? -18.363 -11.440 11.573 1.00 46.53 104 PRO A O 1
ATOM 812 N N . SER A 1 105 ? -16.935 -10.374 12.933 1.00 49.56 105 SER A N 1
ATOM 813 C CA . SER A 1 105 ? -16.509 -11.577 13.626 1.00 49.56 105 SER A CA 1
ATOM 814 C C . SER A 1 105 ? -17.661 -11.906 14.564 1.00 49.56 105 SER A C 1
ATOM 816 O O . SER A 1 105 ? -17.739 -11.347 15.660 1.00 49.56 105 SER A O 1
ATOM 818 N N . ASP A 1 106 ? -18.624 -12.670 14.056 1.00 45.91 106 ASP A N 1
ATOM 819 C CA . ASP A 1 106 ? -19.694 -13.230 14.859 1.00 45.91 106 ASP A CA 1
ATOM 820 C C . ASP A 1 106 ? -19.027 -14.045 15.973 1.00 45.91 106 ASP A C 1
ATOM 822 O O . ASP A 1 106 ? -18.027 -14.733 15.740 1.00 45.91 106 ASP A O 1
ATOM 826 N N . GLY A 1 107 ? -19.495 -13.780 17.194 1.00 42.34 107 GLY A N 1
ATOM 827 C CA . GLY A 1 107 ? -18.877 -14.200 18.449 1.00 42.34 107 GLY A CA 1
ATOM 828 C C . GLY A 1 107 ? -18.878 -15.697 18.693 1.00 42.34 107 GLY A C 1
ATOM 829 O O . GLY A 1 107 ? -19.676 -16.418 18.057 1.00 42.34 107 GLY A O 1
#

InterPro domains:
  IPR013783 Immunoglobulin-like fold [G3DSA:2.60.40.10] (1-97)
  IPR026891 Fibronectin type III-like domain [PF14310] (31-95)
  IPR026891 Fibronectin type III-like domain [SM01217] (31-105)
  IPR050288 Cellulose-degrading glycosyl hydrolase 3 [PTHR42715] (11-95)

Sequence (107 aa):
KVQLSGKTITNGGKLTVSIPIKNTGSRAGKEVVQLYLGDEKCSVLRPVKELKAFSKLDLVPGEEKAATFTVSVDDLKFYDESIQDWKSEPGKFRLCRCLIYGYPSDG

Secondary structure (DSSP, 8-state):
--EES-S---TT-EEEEEEEEE--SSS-EEEEEEEEE-BSS-SS---S-EEEEEEEEEE-TT-EEEEEEEEESGGG-EEETTTTEEE-----B--BPPP--PPP---

Radius of gyration: 16.7 Å; chains: 1; bounding box: 37×26×46 Å

Foldseek 3Di:
DWDWPDDDADAFGKIKIKDKDFAQDQAKFKKKWWWWWAFPDDPDDDDRIDTQDIDIDTYGHGDIDIDMDMDGQQSQWDQDPVVRDTDHDPGDIDTDTDTDPGDPPPD

Organism: NCBI:txid114707

pLDDT: mean 74.91, std 14.2, range [42.34, 93.19]